Protein AF-A0A7W0U7G3-F1 (afdb_monomer_lite)

Sequence (118 aa):
MIVWDLVLGTATLLAPAKTLRVLGHGPTSPEAEALFQRCAPIWLTFSAAHAVAARRGAPRDWWALAWLRGTELVTDVLWSRSEGWSRPGARQMLWLAGAVNLALAACFGRLAIRSGAR

Radius of gyration: 15.49 Å; chains: 1; bounding box: 38×20×44 Å

Foldseek 3Di:
DLVVLLVLLVCLQPPQQVSCVVLAFDHDDPVRSVVSNVCSVLSNVLSVLVVVCVVPLALVSLQVNLVSLVVVLVVLVVVLPDPRGDDPCSSVVSVVSSVVSNVSSVVSNVSSVVRVVD

Structure (mmCIF, N/CA/C/O backbone):
data_AF-A0A7W0U7G3-F1
#
_entry.id   AF-A0A7W0U7G3-F1
#
loop_
_atom_site.group_PDB
_atom_site.id
_atom_site.type_symbol
_atom_site.label_atom_id
_atom_site.label_alt_id
_atom_site.label_comp_id
_atom_site.label_asym_id
_atom_site.label_entity_id
_atom_site.label_seq_id
_atom_site.pdbx_PDB_ins_code
_atom_site.Cartn_x
_atom_site.Cartn_y
_atom_site.Cartn_z
_atom_site.occupancy
_atom_site.B_iso_or_equiv
_atom_site.auth_seq_id
_atom_site.auth_comp_id
_atom_site.auth_asym_id
_atom_site.auth_atom_id
_atom_site.pdbx_PDB_model_num
ATOM 1 N N . MET A 1 1 ? 3.389 -8.040 -3.283 1.00 91.94 1 MET A N 1
ATOM 2 C CA . MET A 1 1 ? 2.655 -6.759 -3.271 1.00 91.94 1 MET A CA 1
ATOM 3 C C . MET A 1 1 ? 1.272 -6.865 -3.890 1.00 91.94 1 MET A C 1
ATOM 5 O O . MET A 1 1 ? 0.344 -6.708 -3.124 1.00 91.94 1 MET A O 1
ATOM 9 N N . ILE A 1 2 ? 1.104 -7.278 -5.160 1.00 96.56 2 ILE A N 1
ATOM 10 C CA . ILE A 1 2 ? -0.228 -7.457 -5.803 1.00 96.56 2 ILE A CA 1
ATOM 11 C C . ILE A 1 2 ? -1.276 -8.084 -4.866 1.00 96.56 2 ILE A C 1
ATOM 13 O O . ILE A 1 2 ? -2.306 -7.472 -4.598 1.00 96.56 2 ILE A O 1
ATOM 17 N N . VAL A 1 3 ? -0.993 -9.289 -4.349 1.00 97.38 3 VAL A N 1
ATOM 18 C CA . VAL A 1 3 ? -1.914 -10.037 -3.472 1.00 97.38 3 VAL A CA 1
ATOM 19 C C . VAL A 1 3 ? -2.161 -9.303 -2.157 1.00 97.38 3 VAL A C 1
ATOM 21 O O . VAL A 1 3 ? -3.295 -9.236 -1.705 1.00 97.38 3 VAL A O 1
ATOM 24 N N . TRP A 1 4 ? -1.116 -8.727 -1.562 1.00 95.12 4 TRP A N 1
ATOM 25 C CA . TRP A 1 4 ? -1.232 -7.988 -0.307 1.00 95.12 4 TRP A CA 1
ATOM 26 C C . TRP A 1 4 ? -2.154 -6.777 -0.453 1.00 95.12 4 TRP A C 1
ATOM 28 O O . TRP A 1 4 ? -3.119 -6.664 0.293 1.00 95.12 4 TRP A O 1
ATOM 38 N N . ASP A 1 5 ? -1.907 -5.916 -1.444 1.00 97.06 5 ASP A N 1
ATOM 39 C CA . ASP A 1 5 ? -2.716 -4.709 -1.635 1.00 97.06 5 ASP A CA 1
ATOM 40 C C . ASP A 1 5 ? -4.149 -5.061 -2.077 1.00 97.06 5 ASP A C 1
ATOM 42 O O . ASP A 1 5 ? -5.099 -4.383 -1.693 1.00 97.06 5 ASP A O 1
ATOM 46 N N . LEU A 1 6 ? -4.329 -6.157 -2.830 1.00 98.38 6 LEU A N 1
ATOM 47 C CA . LEU A 1 6 ? -5.657 -6.659 -3.194 1.00 98.38 6 LEU A CA 1
ATOM 48 C C . LEU A 1 6 ? -6.440 -7.108 -1.959 1.00 98.38 6 LEU A C 1
ATOM 50 O O . LEU A 1 6 ? -7.594 -6.716 -1.785 1.00 98.38 6 LEU A O 1
ATOM 54 N N . VAL A 1 7 ? -5.816 -7.923 -1.105 1.00 98.31 7 VAL A N 1
ATOM 55 C CA . VAL A 1 7 ? -6.433 -8.421 0.129 1.00 98.31 7 VAL A CA 1
ATOM 56 C C . VAL A 1 7 ? -6.734 -7.262 1.069 1.00 98.31 7 VAL A C 1
ATOM 58 O O . VAL A 1 7 ? -7.862 -7.164 1.544 1.00 98.31 7 VAL A O 1
ATOM 61 N N . LEU A 1 8 ? -5.773 -6.362 1.295 1.00 96.69 8 LEU A N 1
ATOM 62 C CA . LEU A 1 8 ? -5.953 -5.206 2.168 1.00 96.69 8 LEU A CA 1
ATOM 63 C C . LEU A 1 8 ? -7.049 -4.276 1.640 1.00 96.69 8 LEU A C 1
ATOM 65 O O . LEU A 1 8 ? -7.981 -3.972 2.373 1.00 96.69 8 LEU A O 1
ATOM 69 N N . GLY A 1 9 ? -7.000 -3.890 0.362 1.00 97.88 9 GLY A N 1
ATOM 70 C CA . GLY A 1 9 ? -8.021 -3.039 -0.252 1.00 97.88 9 GLY A CA 1
ATOM 71 C C . GLY A 1 9 ? -9.419 -3.654 -0.178 1.00 97.88 9 GLY A C 1
ATOM 72 O O . GLY A 1 9 ? -10.373 -2.979 0.201 1.00 97.88 9 GLY A O 1
ATOM 73 N N . THR A 1 10 ? -9.541 -4.954 -0.451 1.00 98.62 10 THR A N 1
ATOM 74 C CA . THR A 1 10 ? -10.823 -5.673 -0.362 1.00 98.62 10 THR A CA 1
ATOM 75 C C . THR A 1 10 ? -11.326 -5.763 1.080 1.00 98.62 10 THR A C 1
ATOM 77 O O . THR A 1 10 ? -12.500 -5.506 1.341 1.00 98.62 10 THR A O 1
ATOM 80 N N . ALA A 1 11 ? -10.452 -6.094 2.032 1.00 98.25 11 ALA A N 1
ATOM 81 C CA . ALA A 1 11 ? -10.807 -6.186 3.446 1.00 98.25 11 ALA A CA 1
ATOM 82 C C . ALA A 1 11 ? -11.231 -4.822 4.008 1.00 98.25 11 ALA A C 1
ATOM 84 O O . ALA A 1 11 ? -12.226 -4.734 4.727 1.00 98.25 11 ALA A O 1
ATOM 85 N N . THR A 1 12 ? -10.534 -3.752 3.625 1.00 98.00 12 THR A N 1
ATOM 86 C CA . THR A 1 12 ? -10.905 -2.381 3.974 1.00 98.00 12 THR A CA 1
ATOM 87 C C . THR A 1 12 ? -12.263 -1.993 3.384 1.00 98.00 12 THR A C 1
ATOM 89 O O . THR A 1 12 ? -13.071 -1.381 4.078 1.00 98.00 12 THR A O 1
ATOM 92 N N . LEU A 1 13 ? -12.560 -2.390 2.140 1.00 98.38 13 LEU A N 1
ATOM 93 C CA . LEU A 1 13 ? -13.835 -2.078 1.487 1.00 98.38 13 LEU A CA 1
ATOM 94 C C . LEU A 1 13 ? -15.026 -2.808 2.119 1.00 98.38 13 LEU A C 1
ATOM 96 O O . LEU A 1 13 ? -16.097 -2.223 2.273 1.00 98.38 13 LEU A O 1
ATOM 100 N N . LEU A 1 14 ? -14.858 -4.095 2.430 1.00 98.38 14 LEU A N 1
ATOM 101 C CA . LEU A 1 14 ? -15.964 -4.979 2.813 1.00 98.38 14 LEU A CA 1
ATOM 102 C C . LEU A 1 14 ? -16.106 -5.154 4.328 1.00 98.38 14 LEU A C 1
ATOM 104 O O . LEU A 1 14 ? -17.179 -5.511 4.807 1.00 98.38 14 LEU A O 1
ATOM 108 N N . ALA A 1 15 ? -15.032 -4.941 5.087 1.00 97.81 15 ALA A N 1
ATOM 109 C CA . ALA A 1 15 ? -14.999 -5.163 6.528 1.00 97.81 15 ALA A CA 1
ATOM 110 C C . ALA A 1 15 ? -14.073 -4.154 7.248 1.00 97.81 15 ALA A C 1
ATOM 112 O O . ALA A 1 15 ? -13.130 -4.575 7.931 1.00 97.81 15 ALA A O 1
ATOM 113 N N . PRO A 1 16 ? -14.319 -2.831 7.138 1.00 97.19 16 PRO A N 1
ATOM 114 C CA . PRO A 1 16 ? -13.425 -1.796 7.668 1.00 97.19 16 PRO A CA 1
ATOM 115 C C . PRO A 1 16 ? -13.184 -1.932 9.179 1.00 97.19 16 PRO A C 1
ATOM 117 O O . PRO A 1 16 ? -12.032 -1.961 9.607 1.00 97.19 16 PRO A O 1
ATOM 120 N N . ALA A 1 17 ? -14.237 -2.136 9.979 1.00 95.94 17 ALA A N 1
ATOM 121 C CA . ALA A 1 17 ? -14.134 -2.309 11.433 1.00 95.94 17 ALA A CA 1
ATOM 122 C C . ALA A 1 17 ? -13.237 -3.494 11.832 1.00 95.94 17 ALA 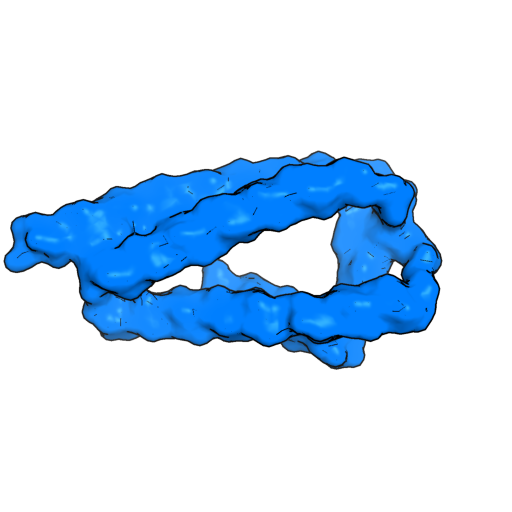A C 1
ATOM 124 O O . ALA A 1 17 ? -12.359 -3.392 12.693 1.00 95.94 17 ALA A O 1
ATOM 125 N N . LYS A 1 18 ? -13.445 -4.649 11.182 1.00 96.75 18 LYS A N 1
ATOM 126 C CA . LYS A 1 18 ? -12.667 -5.867 11.448 1.00 96.75 18 LYS A CA 1
ATOM 127 C C . LYS A 1 18 ? -11.214 -5.675 11.029 1.00 96.75 18 LYS A C 1
ATOM 129 O O . LYS A 1 18 ? -10.318 -6.080 11.765 1.00 96.75 18 LYS A O 1
ATOM 134 N N . THR A 1 19 ? -10.988 -5.040 9.884 1.00 96.25 19 THR A N 1
ATOM 135 C CA . THR A 1 19 ? -9.648 -4.750 9.370 1.00 96.25 19 THR A CA 1
ATOM 136 C C . THR A 1 19 ? -8.893 -3.812 10.312 1.00 96.25 19 THR A C 1
ATOM 138 O O . THR A 1 19 ? -7.797 -4.160 10.742 1.00 96.25 19 THR A O 1
ATOM 141 N N . LEU A 1 20 ? -9.495 -2.697 10.743 1.00 93.31 20 LEU A N 1
ATOM 142 C CA . LEU A 1 20 ? -8.892 -1.767 11.709 1.00 93.3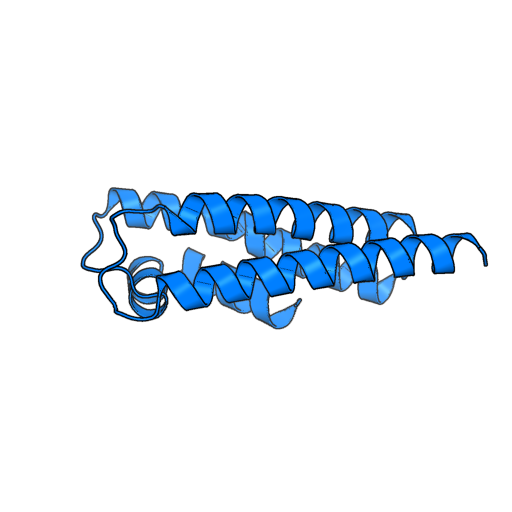1 20 LEU A CA 1
ATOM 143 C C . LEU A 1 20 ? -8.526 -2.456 13.029 1.00 93.31 20 LEU A C 1
ATOM 145 O O . LEU A 1 20 ? -7.421 -2.262 13.541 1.00 93.31 20 LEU A O 1
ATOM 149 N N . ARG A 1 21 ? -9.407 -3.324 13.541 1.00 92.44 21 ARG A N 1
ATOM 150 C CA . ARG A 1 21 ? -9.143 -4.117 14.750 1.00 92.44 21 ARG A CA 1
ATOM 151 C C . ARG A 1 21 ? -7.972 -5.082 14.577 1.00 92.44 21 ARG A C 1
ATOM 153 O O . ARG A 1 21 ? -7.140 -5.196 15.473 1.00 92.44 21 ARG A O 1
ATOM 160 N N . VAL A 1 22 ? -7.891 -5.771 13.435 1.00 92.69 22 VAL A N 1
ATOM 161 C CA . VAL A 1 22 ? -6.760 -6.661 13.111 1.00 92.69 22 VAL A CA 1
ATOM 162 C C . VAL A 1 22 ? -5.455 -5.872 13.026 1.00 92.69 22 VAL A C 1
ATOM 164 O O . VAL A 1 22 ? -4.439 -6.331 13.542 1.00 92.69 22 VAL A O 1
ATOM 167 N N . LEU A 1 23 ? -5.496 -4.669 12.448 1.00 90.19 23 LEU A N 1
ATOM 168 C CA . LEU A 1 23 ? -4.348 -3.764 12.388 1.00 90.19 23 LEU A CA 1
ATOM 169 C C . LEU A 1 23 ? -3.936 -3.234 13.772 1.00 90.19 23 LEU A C 1
ATOM 171 O O . LEU A 1 23 ? -2.800 -2.802 13.937 1.00 90.19 23 LEU A O 1
ATOM 175 N N . GLY A 1 24 ? -4.809 -3.322 14.781 1.00 90.31 24 GLY A N 1
ATOM 176 C CA . GLY A 1 24 ? -4.498 -2.992 16.175 1.00 90.31 24 GLY A CA 1
ATOM 177 C C . GLY A 1 24 ? -5.160 -1.720 16.703 1.00 90.31 24 GLY A C 1
ATOM 178 O O . GLY A 1 24 ? -4.749 -1.223 17.756 1.00 90.31 24 GLY A O 1
ATOM 179 N N . HIS A 1 25 ? -6.167 -1.200 15.997 1.00 89.19 25 HIS A N 1
ATOM 180 C CA . HIS A 1 25 ? -7.034 -0.146 16.517 1.00 89.19 25 HIS A CA 1
ATOM 181 C C . HIS A 1 25 ? -8.022 -0.701 17.548 1.00 89.19 25 HIS A C 1
ATOM 183 O O . HIS A 1 25 ? -8.419 -1.871 17.500 1.00 89.19 25 HIS A O 1
ATOM 189 N N . GLY A 1 26 ? -8.425 0.170 18.473 1.00 87.81 26 GLY A N 1
ATOM 190 C CA . GLY A 1 26 ? -9.484 -0.109 19.440 1.00 87.81 26 GLY A CA 1
ATOM 191 C C . GLY A 1 26 ? -10.884 -0.078 18.812 1.00 87.81 26 GLY A C 1
ATOM 192 O O . GLY A 1 26 ? -11.033 -0.231 17.598 1.00 87.81 26 GLY A O 1
ATOM 193 N N . PRO A 1 27 ? -11.934 0.111 19.628 1.00 88.81 27 PRO A N 1
ATOM 194 C CA . PRO A 1 27 ? -13.267 0.425 19.124 1.00 88.81 27 PRO A CA 1
ATOM 195 C C . PRO A 1 27 ? -13.226 1.662 18.215 1.00 88.81 27 PRO A C 1
ATOM 197 O O . PRO A 1 27 ? -12.676 2.695 18.593 1.00 88.81 27 PRO A O 1
ATOM 200 N N . THR A 1 28 ? -13.796 1.546 17.018 1.00 88.50 28 THR A N 1
ATOM 201 C CA . THR A 1 28 ? -13.829 2.601 15.998 1.00 88.50 28 THR A CA 1
ATOM 202 C C . THR A 1 28 ? -15.223 3.203 15.894 1.00 88.50 28 THR A C 1
ATOM 204 O O . THR A 1 28 ? -16.220 2.514 16.099 1.00 88.50 28 THR A O 1
ATOM 207 N N . SER A 1 29 ? -15.309 4.503 15.603 1.00 93.12 29 SER A N 1
ATOM 208 C CA . SER A 1 29 ? -16.593 5.147 15.316 1.00 93.12 29 SER A CA 1
ATOM 209 C C . SER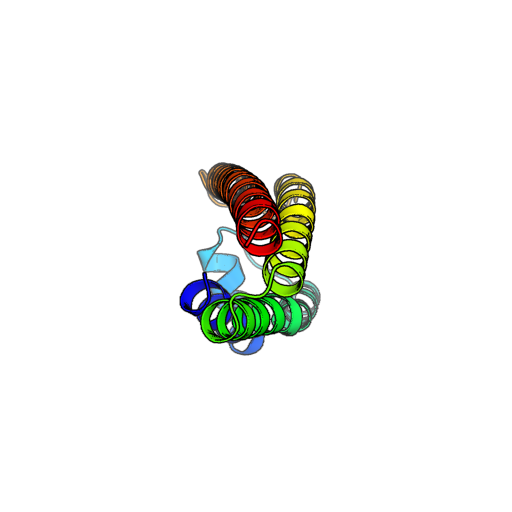 A 1 29 ? -17.072 4.793 13.898 1.00 93.12 29 SER A C 1
ATOM 211 O O . SER A 1 29 ? -16.237 4.526 13.026 1.00 93.12 29 SER A O 1
ATOM 213 N N . PRO A 1 30 ? -18.388 4.863 13.613 1.00 96.00 30 PRO A N 1
ATOM 214 C CA . PRO A 1 30 ? -18.911 4.643 12.261 1.00 96.00 30 PRO A CA 1
ATOM 215 C C . PRO A 1 30 ? -18.284 5.567 11.206 1.00 96.00 30 PRO A C 1
ATOM 217 O O . PRO A 1 30 ? -18.071 5.168 10.063 1.00 96.00 30 PRO A O 1
ATOM 220 N N . GLU A 1 31 ? -17.947 6.800 11.587 1.00 96.25 31 GLU A N 1
ATOM 221 C CA . GLU A 1 31 ? -17.294 7.761 10.698 1.00 96.25 31 GLU A CA 1
ATOM 222 C C . GLU A 1 31 ? -15.851 7.357 10.366 1.00 96.25 31 GLU A C 1
ATOM 224 O O . GLU A 1 31 ? -15.457 7.390 9.200 1.00 96.25 31 GLU A O 1
ATOM 229 N N . ALA A 1 32 ? -15.077 6.903 11.359 1.00 92.50 32 ALA A N 1
ATOM 230 C CA . ALA A 1 32 ? -13.721 6.403 11.136 1.00 92.50 32 ALA A CA 1
ATOM 231 C C . ALA A 1 32 ? -13.719 5.162 10.228 1.00 92.50 32 ALA A C 1
ATOM 233 O O . ALA A 1 32 ? -12.868 5.033 9.348 1.00 92.50 32 ALA A O 1
ATOM 234 N N . GLU A 1 33 ? -14.700 4.273 10.398 1.00 96.25 33 GLU A N 1
ATOM 235 C CA . GLU A 1 33 ? -14.877 3.099 9.542 1.00 96.25 33 GLU A CA 1
ATOM 236 C C . GLU A 1 33 ? -15.220 3.486 8.102 1.00 96.25 33 GLU A C 1
ATOM 238 O O . GLU A 1 33 ? -14.610 2.958 7.173 1.00 96.25 33 GLU A O 1
ATOM 243 N N . ALA A 1 34 ? -16.131 4.443 7.905 1.00 97.69 34 ALA A N 1
ATOM 244 C CA . ALA A 1 34 ? -16.487 4.943 6.579 1.00 97.69 34 ALA A CA 1
ATOM 245 C C . ALA A 1 34 ? -15.307 5.650 5.890 1.00 97.69 34 ALA A C 1
ATOM 247 O O . ALA A 1 34 ? -15.093 5.476 4.688 1.00 97.69 34 ALA A O 1
ATOM 248 N N . LEU A 1 35 ? -14.513 6.427 6.634 1.00 95.44 35 LEU A N 1
ATOM 249 C CA . LEU A 1 35 ? -13.290 7.044 6.117 1.00 95.44 35 LEU A CA 1
ATOM 250 C C . LEU A 1 35 ? -12.264 5.987 5.712 1.00 95.44 35 LEU A C 1
ATOM 252 O O . LEU A 1 35 ? -11.730 6.051 4.607 1.00 95.44 35 LEU A O 1
ATOM 256 N N . PHE A 1 36 ? -12.036 4.982 6.558 1.00 95.75 36 PHE A N 1
ATOM 257 C CA . PHE A 1 36 ? -11.117 3.897 6.237 1.00 95.75 36 PHE A CA 1
ATOM 258 C C . PHE A 1 36 ? -11.585 3.107 5.012 1.00 95.75 36 PHE A C 1
ATOM 260 O O . PHE A 1 36 ? -10.794 2.865 4.106 1.00 95.75 36 PHE A O 1
ATOM 267 N N . GLN A 1 37 ? -12.880 2.797 4.913 1.00 97.88 37 GLN A N 1
ATOM 268 C CA . GLN A 1 37 ? -13.475 2.138 3.749 1.00 97.88 37 GLN A CA 1
ATOM 269 C C . GLN A 1 37 ? -13.193 2.899 2.444 1.00 97.88 37 GLN A C 1
ATOM 271 O O . GLN A 1 37 ? -12.881 2.289 1.421 1.00 97.88 37 GLN A O 1
ATOM 276 N N . ARG A 1 38 ? -13.234 4.238 2.476 1.00 97.81 38 ARG A N 1
ATOM 277 C CA . ARG A 1 38 ? -12.925 5.102 1.323 1.00 97.81 38 ARG A CA 1
ATOM 278 C C . ARG A 1 38 ? -11.449 5.092 0.924 1.00 97.81 38 ARG A C 1
ATOM 280 O O . ARG A 1 38 ? -11.142 5.505 -0.190 1.00 97.81 38 ARG A O 1
ATOM 287 N N . CYS A 1 39 ? -10.552 4.580 1.766 1.00 96.06 39 CYS A N 1
ATOM 288 C CA . CYS A 1 39 ? -9.156 4.341 1.399 1.00 96.06 39 CYS A CA 1
ATOM 289 C C . CYS A 1 39 ? -8.977 3.069 0.554 1.00 96.06 39 CYS A C 1
ATOM 291 O O . CYS A 1 39 ? -7.948 2.924 -0.102 1.00 96.06 39 CYS A O 1
ATOM 293 N N . ALA A 1 40 ? -9.962 2.161 0.505 1.00 97.88 40 ALA A N 1
ATOM 294 C CA . ALA A 1 40 ? -9.861 0.907 -0.249 1.00 97.88 40 ALA A CA 1
ATOM 295 C C . ALA A 1 40 ? -9.384 1.061 -1.710 1.00 97.88 40 ALA A C 1
ATOM 297 O O . ALA A 1 40 ? -8.504 0.295 -2.121 1.00 97.88 40 ALA A O 1
ATOM 298 N N . PRO A 1 41 ? -9.874 2.042 -2.501 1.00 97.88 41 PRO A N 1
ATOM 299 C CA . PRO A 1 41 ? -9.424 2.235 -3.877 1.00 97.88 41 PRO A CA 1
ATOM 300 C C . PRO A 1 41 ? -7.920 2.502 -4.014 1.00 97.88 41 PRO A C 1
ATOM 302 O O . PRO A 1 41 ? -7.356 2.187 -5.061 1.00 97.88 41 PRO A O 1
ATOM 305 N N . ILE A 1 42 ? -7.256 3.032 -2.981 1.00 96.06 42 ILE A N 1
ATOM 306 C CA . ILE A 1 42 ? -5.809 3.295 -2.991 1.00 96.06 42 ILE A CA 1
ATOM 307 C C . ILE A 1 42 ? -5.050 1.971 -3.129 1.00 96.06 42 ILE A C 1
ATOM 309 O O . ILE A 1 42 ? -4.323 1.772 -4.104 1.00 96.06 42 ILE A O 1
ATOM 313 N N . TRP A 1 43 ? -5.285 1.016 -2.224 1.00 97.56 43 TRP A N 1
ATOM 314 C CA . TRP A 1 43 ? -4.611 -0.286 -2.274 1.00 97.56 43 TRP A CA 1
ATOM 315 C C . TRP A 1 43 ? -5.037 -1.124 -3.487 1.00 97.56 43 TRP A C 1
ATOM 317 O O . TRP A 1 43 ? -4.204 -1.792 -4.101 1.00 97.56 43 TRP A O 1
ATOM 327 N N . LEU A 1 44 ? -6.298 -1.038 -3.922 1.00 98.19 44 LEU A N 1
ATOM 328 C CA . LEU A 1 44 ? -6.732 -1.704 -5.159 1.00 98.19 44 LEU A CA 1
ATOM 329 C C . LEU A 1 44 ? -5.999 -1.147 -6.393 1.00 98.19 44 LEU A C 1
ATOM 331 O O . LEU A 1 44 ? -5.553 -1.916 -7.248 1.00 98.19 44 LEU A O 1
ATOM 335 N N . THR A 1 45 ? -5.788 0.171 -6.451 1.00 97.81 45 THR A N 1
ATOM 336 C CA . THR A 1 45 ? -4.991 0.818 -7.506 1.00 97.81 45 THR A CA 1
ATOM 337 C C . THR A 1 45 ? -3.535 0.372 -7.448 1.00 97.81 45 THR A C 1
ATOM 339 O O . THR A 1 45 ? -2.936 0.084 -8.484 1.00 97.81 45 THR A O 1
ATOM 342 N N . PHE A 1 46 ? -2.962 0.242 -6.249 1.00 97.44 46 PHE A N 1
ATOM 343 C CA . PHE A 1 46 ? -1.603 -0.271 -6.085 1.00 97.44 46 PHE A CA 1
ATOM 344 C C . PHE A 1 46 ? -1.493 -1.701 -6.608 1.00 97.44 46 PHE A C 1
ATOM 346 O O . PHE A 1 46 ? -0.562 -1.998 -7.357 1.00 97.44 46 PHE A O 1
ATOM 353 N N . SER A 1 47 ? -2.446 -2.572 -6.273 1.00 98.31 47 SER A N 1
ATOM 354 C CA . SER A 1 47 ? -2.480 -3.948 -6.772 1.00 98.31 47 SER A CA 1
ATOM 355 C C . SER A 1 47 ? -2.488 -3.993 -8.304 1.00 98.31 47 SER A C 1
ATOM 357 O O . SER A 1 47 ? -1.641 -4.657 -8.913 1.00 98.31 47 SER A O 1
ATOM 359 N N . ALA A 1 48 ? -3.370 -3.207 -8.932 1.00 98.38 48 ALA A N 1
ATOM 360 C CA . ALA A 1 48 ? -3.455 -3.092 -10.385 1.00 98.38 48 ALA A CA 1
ATOM 361 C C . ALA A 1 48 ? -2.150 -2.566 -11.002 1.00 98.38 48 ALA A C 1
ATOM 363 O O . ALA A 1 48 ? -1.641 -3.152 -11.958 1.00 98.38 48 ALA A O 1
ATOM 364 N N . ALA A 1 49 ? -1.558 -1.515 -10.428 1.00 97.94 49 ALA A N 1
ATOM 365 C CA . ALA A 1 49 ? -0.289 -0.966 -10.892 1.00 97.94 49 ALA A CA 1
ATOM 366 C C . ALA A 1 49 ? 0.836 -2.013 -10.837 1.00 97.94 49 ALA A C 1
ATOM 368 O O . ALA A 1 49 ? 1.614 -2.132 -11.784 1.00 97.94 49 ALA A O 1
ATOM 369 N N . HIS A 1 50 ? 0.896 -2.826 -9.774 1.00 97.88 50 HIS A N 1
ATOM 370 C CA . HIS A 1 50 ? 1.892 -3.895 -9.670 1.00 97.88 50 HIS A CA 1
ATOM 371 C C . HIS A 1 50 ? 1.676 -4.978 -10.727 1.00 97.88 50 HIS A C 1
ATOM 373 O O . HIS A 1 50 ? 2.648 -5.444 -11.317 1.00 97.88 50 HIS A O 1
ATOM 379 N N . ALA A 1 51 ? 0.426 -5.363 -10.995 1.00 98.19 51 ALA A N 1
ATOM 380 C CA . ALA A 1 51 ? 0.112 -6.337 -12.037 1.00 98.19 51 ALA A CA 1
ATOM 381 C C . ALA A 1 51 ? 0.488 -5.817 -13.435 1.00 98.19 51 ALA A C 1
ATOM 383 O O . ALA A 1 51 ? 1.096 -6.539 -14.227 1.00 98.19 51 ALA A O 1
ATOM 384 N N . VAL A 1 52 ? 0.194 -4.545 -13.725 1.00 98.06 52 VAL A N 1
ATOM 385 C CA . VAL A 1 52 ? 0.554 -3.895 -14.993 1.00 98.06 52 VAL A CA 1
ATOM 386 C C . VAL A 1 52 ? 2.071 -3.816 -15.161 1.00 98.06 52 VAL A C 1
ATOM 388 O O . VAL A 1 52 ? 2.579 -4.212 -16.210 1.00 98.06 52 VAL A O 1
ATOM 391 N N . ALA A 1 53 ? 2.799 -3.366 -14.136 1.00 97.25 53 ALA A N 1
ATOM 392 C CA . ALA A 1 53 ? 4.256 -3.283 -14.172 1.00 97.25 53 ALA A CA 1
ATOM 393 C C . ALA A 1 53 ? 4.904 -4.664 -14.336 1.00 97.25 53 ALA A C 1
ATOM 395 O O . ALA A 1 53 ? 5.792 -4.823 -15.168 1.00 97.25 53 ALA A O 1
ATOM 396 N N . ALA A 1 54 ? 4.413 -5.682 -13.620 1.00 95.62 54 ALA A N 1
ATOM 397 C CA . ALA A 1 54 ? 4.892 -7.057 -13.757 1.00 95.62 54 ALA A CA 1
ATOM 398 C C . ALA A 1 54 ? 4.671 -7.615 -15.171 1.00 95.62 54 ALA A C 1
ATOM 400 O O . ALA A 1 54 ? 5.514 -8.349 -15.678 1.00 95.62 54 ALA A O 1
ATOM 401 N N . ARG A 1 55 ? 3.559 -7.251 -15.823 1.00 97.12 55 ARG A N 1
ATOM 402 C CA . ARG A 1 55 ? 3.244 -7.707 -17.183 1.00 97.12 55 ARG A CA 1
ATOM 403 C C . ARG A 1 55 ? 4.035 -6.973 -18.266 1.00 97.12 55 ARG A C 1
ATOM 405 O O . ARG A 1 55 ? 4.407 -7.586 -19.259 1.00 97.12 55 ARG A O 1
ATOM 412 N N . ARG A 1 56 ? 4.221 -5.657 -18.128 1.00 96.12 56 ARG A N 1
ATOM 413 C CA . ARG A 1 56 ? 4.821 -4.800 -19.170 1.00 96.12 56 ARG A CA 1
ATOM 414 C C . ARG A 1 56 ? 6.324 -4.622 -19.012 1.00 96.12 56 ARG A C 1
ATOM 416 O O . ARG A 1 56 ? 7.016 -4.465 -20.010 1.00 96.12 56 ARG A O 1
ATOM 423 N N . GLY A 1 57 ? 6.808 -4.580 -17.775 1.00 95.00 57 GLY A N 1
ATOM 424 C CA . GLY A 1 57 ? 8.216 -4.393 -17.444 1.00 95.00 57 GLY A CA 1
ATOM 425 C C . GLY A 1 57 ? 8.829 -3.065 -17.896 1.00 95.00 57 GLY A C 1
ATOM 426 O O . GLY A 1 57 ? 10.054 -2.957 -17.901 1.00 95.00 57 GLY A O 1
ATOM 427 N N . ALA A 1 58 ? 8.035 -2.059 -18.282 1.00 96.38 58 ALA A N 1
ATOM 428 C CA . ALA A 1 58 ? 8.578 -0.824 -18.838 1.00 96.38 58 ALA A CA 1
ATOM 429 C C . ALA A 1 58 ? 9.140 0.102 -17.738 1.00 96.38 58 ALA A C 1
ATOM 431 O O . ALA A 1 58 ? 8.561 0.181 -16.651 1.00 96.38 58 ALA A O 1
ATOM 432 N N . PRO A 1 59 ? 10.195 0.895 -18.021 1.00 97.06 59 PRO A N 1
ATOM 433 C CA . PRO A 1 59 ? 10.799 1.818 -17.051 1.00 97.06 59 PRO A CA 1
ATOM 434 C C . PRO A 1 59 ? 9.798 2.740 -16.347 1.00 97.06 59 PRO A C 1
ATOM 436 O O . PRO A 1 59 ? 9.869 2.933 -15.137 1.00 97.06 59 PRO A O 1
ATOM 439 N N . ARG A 1 60 ? 8.825 3.274 -17.096 1.00 97.06 60 ARG A N 1
ATOM 440 C CA . ARG A 1 60 ? 7.768 4.144 -16.559 1.00 97.06 60 ARG A CA 1
ATOM 441 C C . ARG A 1 60 ? 6.864 3.451 -15.541 1.00 97.06 60 ARG A C 1
ATOM 443 O O . ARG A 1 60 ? 6.433 4.093 -14.591 1.00 97.06 60 ARG A O 1
ATOM 450 N N . ASP A 1 61 ? 6.590 2.160 -15.727 1.00 97.62 61 ASP A N 1
ATOM 451 C CA . ASP A 1 61 ? 5.724 1.409 -14.820 1.00 97.62 61 ASP A CA 1
ATOM 452 C C . ASP A 1 61 ? 6.463 1.185 -13.488 1.00 97.62 61 ASP A C 1
ATOM 454 O O . ASP A 1 61 ? 5.888 1.352 -12.414 1.00 97.62 61 ASP A O 1
ATOM 458 N N . TRP A 1 62 ? 7.773 0.916 -13.545 1.00 97.81 62 TRP A N 1
ATOM 459 C CA . TRP A 1 62 ? 8.624 0.825 -12.358 1.00 97.81 62 TRP A CA 1
ATOM 460 C C . TRP A 1 62 ? 8.771 2.164 -11.627 1.00 97.81 62 TRP A C 1
ATOM 462 O O . TRP A 1 62 ? 8.672 2.193 -10.403 1.00 97.81 62 TRP A O 1
ATOM 472 N N . TRP A 1 63 ? 8.936 3.279 -12.345 1.00 98.06 63 TRP A N 1
ATOM 473 C CA . TRP A 1 63 ? 8.935 4.607 -11.720 1.00 98.06 63 TRP A CA 1
ATOM 474 C C . TRP A 1 63 ? 7.604 4.931 -11.040 1.00 98.06 63 TRP A C 1
ATOM 476 O O . TRP A 1 63 ? 7.605 5.449 -9.924 1.00 98.06 63 TRP A O 1
ATOM 486 N N . ALA A 1 64 ? 6.478 4.572 -11.662 1.00 97.50 64 ALA A N 1
ATOM 487 C CA . ALA A 1 64 ? 5.168 4.728 -11.043 1.00 97.50 64 ALA A CA 1
ATOM 488 C C . ALA A 1 64 ? 5.069 3.922 -9.738 1.00 97.50 64 ALA A C 1
ATOM 490 O O . ALA A 1 64 ? 4.663 4.468 -8.717 1.00 97.50 64 ALA A O 1
ATOM 491 N N . LEU A 1 65 ? 5.510 2.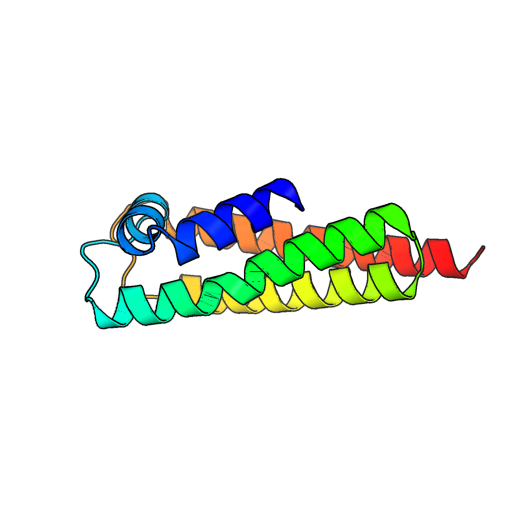657 -9.723 1.00 97.88 65 LEU A N 1
ATOM 492 C CA . LEU A 1 65 ? 5.532 1.863 -8.489 1.00 97.88 65 LEU A CA 1
ATOM 493 C C . LEU A 1 65 ? 6.457 2.439 -7.416 1.00 97.88 65 LEU A C 1
ATOM 495 O O . LEU A 1 65 ? 6.105 2.410 -6.236 1.00 97.88 65 LEU A O 1
ATOM 499 N N . ALA A 1 66 ? 7.619 2.966 -7.809 1.00 97.75 66 ALA A N 1
ATOM 500 C CA . ALA A 1 66 ? 8.536 3.618 -6.883 1.00 97.75 66 ALA A CA 1
ATOM 501 C C . ALA A 1 66 ? 7.863 4.810 -6.191 1.00 97.75 66 ALA A C 1
ATOM 503 O O . ALA A 1 66 ? 7.932 4.935 -4.969 1.00 97.75 66 ALA A O 1
ATOM 504 N N . TRP A 1 67 ? 7.150 5.631 -6.966 1.00 97.44 67 TRP A N 1
ATOM 505 C CA . TRP A 1 67 ? 6.394 6.764 -6.446 1.00 97.44 67 TRP A CA 1
ATOM 506 C C . TRP A 1 67 ? 5.265 6.332 -5.506 1.00 97.44 67 TRP A C 1
ATOM 508 O O . TRP A 1 67 ? 5.203 6.819 -4.382 1.00 97.44 67 TRP A O 1
ATOM 518 N N . LEU A 1 68 ? 4.429 5.369 -5.914 1.00 96.81 68 LEU A N 1
ATOM 519 C CA . LEU A 1 68 ? 3.315 4.876 -5.090 1.00 96.81 68 LEU A CA 1
ATOM 520 C C . LEU A 1 68 ? 3.798 4.339 -3.731 1.00 96.81 68 LEU A 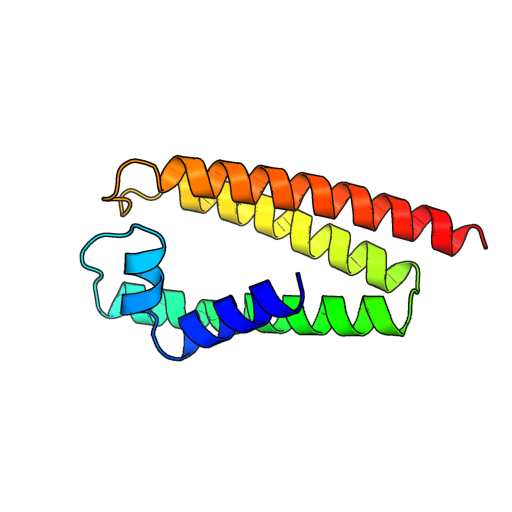C 1
ATOM 522 O O . LEU A 1 68 ? 3.203 4.624 -2.693 1.00 96.81 68 LEU A O 1
ATOM 526 N N . ARG A 1 69 ? 4.918 3.605 -3.710 1.00 96.88 69 ARG A N 1
ATOM 527 C CA . ARG A 1 69 ? 5.516 3.114 -2.457 1.00 96.88 69 ARG A CA 1
ATOM 528 C C . ARG A 1 69 ? 6.151 4.226 -1.633 1.00 96.88 69 ARG A C 1
ATOM 530 O O . ARG A 1 69 ? 6.021 4.217 -0.414 1.00 96.88 69 ARG A O 1
ATOM 537 N N . GLY A 1 70 ? 6.769 5.209 -2.284 1.00 95.81 70 GLY A N 1
ATOM 538 C CA . GLY A 1 70 ? 7.266 6.411 -1.618 1.00 95.81 70 GLY A CA 1
ATOM 539 C C . GLY A 1 70 ? 6.154 7.198 -0.921 1.00 95.81 70 GLY A C 1
ATOM 540 O O . GLY A 1 70 ? 6.327 7.616 0.220 1.00 95.81 70 GLY A O 1
ATOM 541 N N . THR A 1 71 ? 4.988 7.346 -1.555 1.00 95.19 71 THR A N 1
ATOM 542 C CA . THR A 1 71 ? 3.836 8.004 -0.920 1.00 95.19 71 THR A CA 1
ATOM 543 C C . THR A 1 71 ? 3.261 7.185 0.234 1.00 95.19 71 THR A C 1
ATOM 545 O O . THR A 1 71 ? 2.889 7.764 1.248 1.00 95.19 71 THR A O 1
ATOM 548 N N . GLU A 1 72 ? 3.256 5.853 0.138 1.00 94.50 72 GLU A N 1
ATOM 549 C CA . GLU A 1 72 ? 2.762 4.991 1.223 1.00 94.50 72 GLU A CA 1
ATOM 550 C C . GLU A 1 72 ? 3.672 5.020 2.451 1.00 94.50 72 GLU A C 1
ATOM 552 O O . GLU A 1 72 ? 3.174 5.030 3.567 1.00 94.50 72 GLU A O 1
ATOM 557 N N . LEU A 1 73 ? 4.991 5.154 2.273 1.00 93.44 73 LEU A N 1
ATOM 558 C CA . LEU A 1 73 ? 5.898 5.438 3.390 1.00 93.44 73 LEU A CA 1
ATOM 559 C C . LEU A 1 73 ? 5.472 6.709 4.146 1.00 93.44 73 LEU A C 1
ATOM 561 O O . LEU A 1 73 ? 5.474 6.729 5.376 1.00 93.44 73 LEU A O 1
ATOM 565 N N . VAL A 1 74 ? 5.115 7.779 3.428 1.00 90.31 74 VAL A N 1
ATOM 566 C CA . VAL A 1 74 ? 4.644 9.021 4.061 1.00 90.31 74 VAL A CA 1
ATOM 567 C C . VAL A 1 74 ? 3.327 8.772 4.797 1.00 90.31 74 VAL A C 1
ATOM 569 O O . VAL A 1 74 ? 3.179 9.208 5.940 1.00 90.31 74 VAL A O 1
ATOM 572 N N . THR A 1 75 ? 2.404 8.023 4.189 1.00 91.19 75 THR A N 1
ATOM 573 C CA . THR A 1 75 ? 1.155 7.590 4.830 1.00 91.19 75 THR A CA 1
ATOM 574 C C . THR A 1 75 ? 1.426 6.800 6.113 1.00 91.19 75 THR A C 1
ATOM 576 O O . THR A 1 75 ? 0.864 7.140 7.152 1.00 91.19 75 THR A O 1
ATOM 579 N N . ASP A 1 76 ? 2.330 5.820 6.094 1.00 90.88 76 ASP A N 1
ATOM 580 C CA . ASP A 1 76 ? 2.705 5.014 7.262 1.00 90.88 76 ASP A CA 1
ATOM 581 C C . ASP A 1 76 ? 3.248 5.894 8.397 1.00 90.88 76 ASP A C 1
ATOM 583 O O . ASP A 1 76 ? 2.872 5.733 9.560 1.00 90.88 76 ASP A O 1
ATOM 587 N N . VAL A 1 77 ? 4.082 6.890 8.077 1.00 89.06 77 VAL A N 1
ATOM 588 C CA . VAL A 1 77 ? 4.580 7.856 9.068 1.00 89.06 77 VAL A CA 1
ATOM 589 C C . VAL A 1 77 ? 3.433 8.665 9.673 1.00 89.06 77 VAL A C 1
ATOM 591 O O . VAL A 1 77 ? 3.384 8.819 10.896 1.00 89.06 77 VAL A O 1
ATOM 594 N N . LEU A 1 78 ? 2.496 9.156 8.858 1.00 88.88 78 LEU A N 1
ATOM 595 C CA . LEU A 1 78 ? 1.331 9.898 9.349 1.00 88.88 78 LEU A CA 1
ATOM 596 C C . LEU A 1 78 ? 0.451 9.024 10.253 1.00 88.88 78 LEU A C 1
ATOM 598 O O . LEU A 1 78 ? 0.117 9.429 11.365 1.00 88.88 78 LEU A O 1
ATOM 602 N N . TRP A 1 79 ? 0.148 7.798 9.831 1.00 87.31 79 TRP A N 1
ATOM 603 C CA . TRP A 1 79 ? -0.666 6.856 10.599 1.00 87.31 79 TRP A CA 1
ATOM 604 C C . TRP A 1 79 ? 0.023 6.380 11.883 1.00 87.31 79 TRP A C 1
ATOM 606 O O . TRP A 1 79 ? -0.649 6.120 12.883 1.00 87.31 79 TRP A O 1
ATOM 616 N N . SER A 1 80 ? 1.359 6.326 11.923 1.00 86.31 80 SER A N 1
ATOM 617 C CA . SER A 1 80 ? 2.103 5.926 13.130 1.00 86.31 80 SER A CA 1
ATOM 618 C C . SER A 1 80 ? 1.869 6.874 14.307 1.00 86.31 80 SER A C 1
ATOM 620 O O . SER A 1 80 ? 1.964 6.460 15.466 1.00 86.31 80 SER A O 1
ATOM 622 N N . ARG A 1 81 ? 1.490 8.121 14.007 1.00 85.38 81 ARG A N 1
ATOM 623 C CA . ARG A 1 81 ? 1.169 9.172 14.976 1.00 85.38 81 ARG A CA 1
ATOM 624 C C . ARG A 1 81 ? -0.291 9.165 15.428 1.00 85.38 81 ARG A C 1
ATOM 626 O O . ARG A 1 81 ? -0.634 9.960 16.293 1.00 85.38 81 ARG A O 1
ATOM 633 N N . SER A 1 82 ? -1.131 8.280 14.887 1.00 80.94 82 SER A N 1
ATOM 634 C CA . SER A 1 82 ? -2.520 8.144 15.329 1.00 80.94 82 SER A CA 1
ATOM 635 C C . SER A 1 82 ? -2.596 7.817 16.825 1.00 80.94 82 SER A C 1
ATOM 637 O O . SER A 1 82 ? -1.835 6.992 17.348 1.00 80.94 82 SER A O 1
ATOM 639 N N . GLU A 1 83 ? -3.534 8.457 17.517 1.00 81.31 83 GLU A N 1
ATOM 640 C CA . GLU A 1 83 ? -3.869 8.165 18.915 1.00 81.31 83 GLU A CA 1
ATOM 641 C C . GLU A 1 83 ? -4.775 6.928 19.039 1.00 81.31 83 GLU A C 1
ATOM 643 O O . GLU A 1 83 ? -4.906 6.360 20.118 1.00 81.31 83 GLU A O 1
ATOM 648 N N . GLY A 1 84 ? -5.353 6.455 17.927 1.00 77.31 84 GLY A N 1
ATOM 649 C CA . GLY A 1 84 ? -6.293 5.329 17.899 1.00 77.31 84 GLY A CA 1
ATOM 650 C C . GLY A 1 84 ? -5.666 3.938 18.076 1.00 77.31 84 GLY A C 1
ATOM 651 O O . GLY A 1 84 ? -6.391 2.938 18.083 1.00 77.31 84 GLY A O 1
ATOM 652 N N . TRP A 1 85 ? -4.339 3.843 18.203 1.00 82.31 85 TRP A N 1
ATOM 653 C CA . TRP A 1 85 ? -3.641 2.579 18.443 1.00 82.31 85 TRP A CA 1
ATOM 654 C C . TRP A 1 85 ? -3.852 2.110 19.882 1.00 82.31 85 TRP A C 1
ATOM 656 O O . TRP A 1 85 ? -3.355 2.731 20.817 1.00 82.31 85 TRP A O 1
ATOM 666 N N . SER A 1 86 ? -4.530 0.977 20.064 1.00 82.81 86 SER A N 1
ATOM 667 C CA . SER A 1 86 ? -4.770 0.402 21.394 1.00 82.81 86 SER A CA 1
ATOM 668 C C . SER A 1 86 ? -3.910 -0.829 21.681 1.00 82.81 86 SER A C 1
ATOM 670 O O . SER A 1 86 ? -3.660 -1.155 22.841 1.00 82.81 86 SER A O 1
ATOM 672 N N . ARG A 1 87 ? -3.456 -1.543 20.641 1.00 84.06 87 ARG A N 1
ATOM 673 C CA . ARG A 1 87 ? -2.691 -2.785 20.797 1.00 84.06 87 ARG A CA 1
ATOM 674 C C . ARG A 1 87 ? -1.179 -2.513 20.905 1.00 84.06 87 ARG A C 1
ATOM 676 O O . ARG A 1 87 ? -0.610 -1.919 19.983 1.00 84.06 87 ARG A O 1
ATOM 683 N N . PRO A 1 88 ? -0.488 -3.023 21.945 1.00 82.44 88 PRO A N 1
ATOM 684 C CA . PRO A 1 88 ? 0.974 -3.002 22.000 1.00 82.44 88 PRO A CA 1
ATOM 685 C C . PRO A 1 88 ? 1.563 -3.701 20.768 1.00 82.44 88 PRO A C 1
ATOM 687 O O . PRO A 1 88 ? 1.106 -4.783 20.399 1.00 82.44 88 PRO A O 1
ATOM 690 N N . GLY A 1 89 ? 2.552 -3.100 20.107 1.00 82.50 89 GLY A N 1
ATOM 691 C CA . GLY A 1 89 ? 3.143 -3.669 18.888 1.00 82.50 89 GLY A CA 1
ATOM 692 C C . GLY A 1 89 ? 2.589 -3.106 17.574 1.00 82.50 89 GLY A C 1
ATOM 693 O O . GLY A 1 89 ? 3.291 -3.127 16.565 1.00 82.50 89 GLY A O 1
ATOM 694 N N . ALA A 1 90 ? 1.355 -2.583 17.555 1.00 85.94 90 ALA A N 1
ATOM 695 C CA . ALA A 1 90 ? 0.702 -2.150 16.312 1.00 85.94 90 ALA A CA 1
ATOM 696 C C . ALA A 1 90 ? 1.442 -0.983 15.641 1.00 85.94 90 ALA A C 1
ATOM 698 O O . ALA A 1 90 ? 1.688 -0.991 14.435 1.00 85.94 90 ALA A O 1
ATOM 699 N N . ARG A 1 91 ? 1.911 -0.024 16.446 1.00 87.06 91 ARG A N 1
ATOM 700 C CA . ARG A 1 91 ? 2.728 1.088 15.954 1.00 87.06 91 ARG A CA 1
ATOM 701 C C . ARG A 1 91 ? 4.062 0.601 15.378 1.00 87.06 91 ARG A C 1
ATOM 703 O O . ARG A 1 91 ? 4.478 1.100 14.340 1.00 87.06 91 ARG A O 1
ATOM 710 N N . GLN A 1 92 ? 4.725 -0.379 16.006 1.00 88.31 92 GLN A N 1
ATOM 711 C CA . GLN A 1 92 ? 5.969 -0.955 15.472 1.00 88.31 92 GLN A CA 1
ATOM 712 C C . GLN A 1 92 ? 5.746 -1.676 14.135 1.00 88.31 92 GLN A C 1
ATOM 714 O O . GLN A 1 92 ? 6.583 -1.559 13.243 1.00 88.31 92 GLN A O 1
ATOM 719 N N . MET A 1 93 ? 4.612 -2.364 13.964 1.00 86.62 93 MET A N 1
ATOM 720 C CA . MET A 1 93 ? 4.254 -2.975 12.677 1.00 86.62 93 MET A CA 1
ATOM 721 C C . MET A 1 93 ? 4.123 -1.939 11.562 1.00 86.62 93 MET A C 1
ATOM 723 O O . MET A 1 93 ? 4.545 -2.197 10.439 1.00 86.62 93 MET A O 1
ATOM 727 N N . LEU A 1 94 ? 3.603 -0.752 11.870 1.00 88.56 94 LEU A N 1
ATOM 728 C CA . LEU A 1 94 ? 3.503 0.316 10.884 1.00 88.56 94 LEU A CA 1
ATOM 729 C C . LEU A 1 94 ? 4.868 0.929 10.529 1.00 88.56 94 LEU A C 1
ATOM 731 O O . LEU A 1 94 ? 5.125 1.224 9.367 1.00 88.56 94 LEU A O 1
ATOM 735 N N . TRP A 1 95 ? 5.790 1.040 11.491 1.00 89.88 95 TRP A N 1
ATOM 736 C CA . TRP A 1 95 ? 7.184 1.398 11.190 1.00 89.88 95 TRP A CA 1
ATOM 737 C C . TRP A 1 95 ? 7.858 0.371 10.275 1.00 89.88 95 TRP A C 1
ATOM 739 O O . TRP A 1 95 ? 8.574 0.746 9.346 1.00 89.88 95 TRP A O 1
ATOM 749 N N . LEU A 1 96 ? 7.607 -0.920 10.510 1.00 92.00 96 LEU A N 1
ATOM 750 C CA . LEU A 1 96 ? 8.091 -1.985 9.637 1.00 92.00 96 LEU A CA 1
ATOM 751 C C . LEU A 1 96 ? 7.478 -1.878 8.233 1.00 92.00 96 LEU A C 1
ATOM 753 O O . LEU A 1 96 ? 8.208 -2.001 7.251 1.00 92.00 96 LEU A O 1
ATOM 757 N N . ALA A 1 97 ? 6.175 -1.604 8.130 1.00 91.56 97 ALA A N 1
ATOM 758 C CA . ALA A 1 97 ? 5.512 -1.352 6.851 1.00 91.56 97 ALA A CA 1
ATOM 759 C C . ALA A 1 97 ? 6.169 -0.180 6.102 1.00 91.56 97 ALA A C 1
ATOM 761 O O . ALA A 1 97 ? 6.536 -0.337 4.936 1.00 91.56 97 ALA A O 1
ATOM 762 N N . GLY A 1 98 ? 6.462 0.922 6.801 1.00 94.06 98 GLY A N 1
ATOM 763 C CA . GLY A 1 98 ? 7.189 2.062 6.242 1.00 94.06 98 GLY A CA 1
ATOM 764 C C . GLY A 1 98 ? 8.574 1.675 5.717 1.00 94.06 98 GLY A C 1
ATOM 765 O O . GLY A 1 98 ? 8.924 1.995 4.581 1.00 94.06 98 GLY A O 1
ATOM 766 N N . ALA A 1 99 ? 9.354 0.916 6.491 1.00 95.56 99 ALA A N 1
ATOM 767 C CA . ALA A 1 99 ? 10.665 0.430 6.053 1.00 95.56 99 ALA A CA 1
ATOM 768 C C . ALA A 1 99 ? 10.570 -0.462 4.799 1.00 95.56 99 ALA A C 1
ATOM 770 O O . ALA A 1 99 ? 11.388 -0.340 3.883 1.00 95.56 99 ALA A O 1
ATOM 771 N N . VAL A 1 100 ? 9.548 -1.320 4.721 1.00 95.25 100 VAL A N 1
ATOM 772 C CA . VAL A 1 100 ? 9.273 -2.143 3.534 1.00 95.25 100 VAL A CA 1
ATOM 773 C C . VAL A 1 100 ? 8.900 -1.268 2.336 1.00 95.25 100 VAL A C 1
ATOM 775 O O . VAL A 1 100 ? 9.435 -1.477 1.247 1.00 95.25 100 VAL A O 1
ATOM 778 N N . ASN A 1 101 ? 8.039 -0.264 2.515 1.00 96.69 101 ASN A N 1
ATOM 779 C CA . ASN A 1 101 ? 7.668 0.677 1.458 1.00 96.69 101 ASN A CA 1
ATOM 780 C C . ASN A 1 101 ? 8.884 1.467 0.945 1.00 96.69 101 ASN A C 1
ATOM 782 O O . ASN A 1 101 ? 9.060 1.585 -0.269 1.00 96.69 101 ASN A O 1
ATOM 786 N N . LEU A 1 102 ? 9.783 1.907 1.831 1.00 97.31 102 LEU A N 1
ATOM 787 C CA . LEU A 1 102 ? 11.047 2.545 1.449 1.00 97.31 102 LEU A CA 1
ATOM 788 C C . LEU A 1 102 ? 11.930 1.611 0.608 1.00 97.31 102 LEU A C 1
ATOM 790 O O . LEU A 1 102 ? 12.424 2.002 -0.453 1.00 97.31 102 LEU A O 1
ATOM 794 N N . ALA A 1 103 ? 12.109 0.364 1.053 1.00 97.50 103 ALA A N 1
ATOM 795 C CA . ALA A 1 103 ? 12.905 -0.623 0.330 1.00 97.50 103 ALA A CA 1
ATOM 796 C C . ALA A 1 103 ? 12.310 -0.928 -1.053 1.00 97.50 103 ALA A C 1
ATOM 798 O O . ALA A 1 103 ? 13.035 -0.979 -2.047 1.00 97.50 103 ALA A O 1
ATOM 799 N N . LEU A 1 104 ? 10.985 -1.079 -1.142 1.00 97.44 104 LEU A N 1
ATOM 800 C CA . LEU A 1 104 ? 10.283 -1.285 -2.407 1.00 97.44 104 LEU A CA 1
ATOM 801 C C . LEU A 1 104 ? 10.438 -0.084 -3.341 1.00 97.44 104 LEU A C 1
ATOM 803 O O . LEU A 1 104 ? 10.729 -0.281 -4.520 1.00 97.44 104 LEU A O 1
ATOM 807 N N . ALA A 1 105 ? 10.301 1.141 -2.829 1.00 97.88 105 ALA A N 1
ATOM 808 C CA . ALA A 1 105 ? 10.486 2.355 -3.617 1.00 97.88 105 ALA A CA 1
ATOM 809 C C . ALA A 1 105 ? 11.889 2.410 -4.247 1.00 97.88 105 ALA A C 1
ATOM 811 O O . ALA A 1 105 ? 12.022 2.608 -5.458 1.00 97.88 105 ALA A O 1
ATOM 812 N N . ALA A 1 106 ? 12.930 2.132 -3.457 1.00 98.12 106 ALA A N 1
ATOM 813 C CA . ALA A 1 106 ? 14.308 2.070 -3.940 1.00 98.12 106 ALA A CA 1
ATOM 814 C C . ALA A 1 106 ? 14.521 0.940 -4.969 1.00 98.12 106 ALA A C 1
ATOM 816 O O . ALA A 1 106 ? 15.139 1.151 -6.017 1.00 98.12 106 ALA A O 1
ATOM 817 N N . CYS 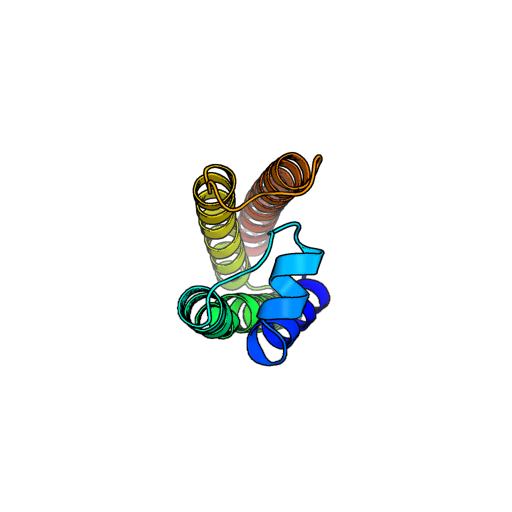A 1 107 ? 13.976 -0.253 -4.708 1.00 97.44 107 CYS A N 1
ATOM 818 C CA . CYS A 1 107 ? 14.039 -1.394 -5.622 1.00 97.44 107 CYS A CA 1
ATOM 819 C C . CYS A 1 107 ? 13.387 -1.093 -6.977 1.00 97.44 107 CYS A C 1
ATOM 821 O O . CYS A 1 107 ? 13.987 -1.364 -8.019 1.00 97.44 107 CYS A O 1
ATOM 823 N N . PHE A 1 108 ? 12.190 -0.506 -6.982 1.00 97.94 108 PHE A N 1
ATOM 824 C CA . PHE A 1 108 ? 11.497 -0.148 -8.216 1.00 97.94 108 PHE A CA 1
ATOM 825 C C . PHE A 1 108 ? 12.209 0.976 -8.971 1.00 97.94 108 PHE A C 1
ATOM 827 O O . PHE A 1 108 ? 12.374 0.861 -10.184 1.00 97.94 108 PHE A O 1
ATOM 834 N N . GLY A 1 109 ? 12.738 1.991 -8.280 1.00 97.38 109 GLY A N 1
ATOM 835 C CA . GLY A 1 109 ? 13.582 3.012 -8.912 1.00 97.38 109 GLY A CA 1
ATOM 836 C C . GLY A 1 109 ? 14.806 2.396 -9.601 1.00 97.38 109 GLY A C 1
ATOM 837 O O . GLY A 1 109 ? 15.109 2.701 -10.755 1.00 97.38 109 GLY A O 1
ATOM 838 N N . ARG A 1 110 ? 15.461 1.425 -8.951 1.00 97.19 110 ARG A N 1
ATOM 839 C CA . ARG A 1 110 ? 16.582 0.686 -9.551 1.00 97.19 110 ARG A CA 1
ATOM 840 C C . ARG A 1 110 ? 16.158 -0.141 -10.768 1.00 97.19 110 ARG A C 1
ATOM 842 O O . ARG A 1 110 ? 16.890 -0.171 -11.758 1.00 97.19 110 ARG A O 1
ATOM 849 N N . LEU A 1 111 ? 15.007 -0.814 -10.718 1.00 96.31 111 LEU A N 1
ATOM 850 C CA . LEU A 1 111 ? 14.465 -1.554 -11.865 1.00 96.31 111 LEU A CA 1
ATOM 851 C C . LEU A 1 111 ? 14.135 -0.626 -13.035 1.00 96.31 111 LEU A C 1
ATOM 853 O O . LEU A 1 111 ? 14.428 -0.978 -14.178 1.00 96.31 111 LEU A O 1
ATOM 857 N N . ALA A 1 112 ? 13.601 0.564 -12.759 1.00 96.31 112 ALA A N 1
ATOM 858 C CA . ALA A 1 112 ? 13.313 1.569 -13.771 1.00 96.31 112 ALA A CA 1
ATOM 859 C C . ALA A 1 112 ? 14.585 1.988 -14.521 1.00 96.31 112 ALA A C 1
ATOM 861 O O . ALA A 1 112 ? 14.627 1.918 -15.749 1.00 96.31 112 ALA A O 1
ATOM 862 N N . ILE A 1 113 ? 15.648 2.325 -13.779 1.00 96.00 113 ILE A N 1
ATOM 863 C CA . ILE A 1 113 ? 16.951 2.712 -14.341 1.00 96.00 113 ILE A CA 1
ATOM 864 C C . ILE A 1 113 ? 17.536 1.580 -15.197 1.00 96.00 113 ILE A C 1
ATOM 866 O O . ILE A 1 113 ? 17.951 1.809 -16.330 1.00 96.00 113 ILE A O 1
ATOM 870 N N . ARG A 1 114 ? 17.533 0.336 -14.696 1.00 93.56 114 ARG A N 1
ATOM 871 C CA . ARG A 1 114 ? 18.090 -0.815 -15.435 1.00 93.56 114 ARG A CA 1
ATOM 872 C C . ARG A 1 114 ? 17.302 -1.164 -16.692 1.00 93.56 114 ARG A C 1
ATOM 874 O O . ARG A 1 114 ? 17.898 -1.629 -17.656 1.00 93.56 114 ARG A O 1
ATOM 881 N N . SER A 1 115 ? 15.985 -0.986 -16.662 1.00 88.38 115 SER A N 1
ATOM 882 C CA . SER A 1 115 ? 15.115 -1.315 -17.794 1.00 88.38 115 SER A CA 1
ATOM 883 C C . SER A 1 115 ? 15.177 -0.257 -18.896 1.00 88.38 115 SER A C 1
ATOM 885 O O . SER A 1 115 ? 14.839 -0.570 -20.026 1.00 88.38 115 SER A O 1
ATOM 887 N N . GLY A 1 116 ? 15.571 0.983 -18.577 1.00 79.25 116 GLY A N 1
ATOM 888 C CA . GLY A 1 116 ? 15.739 2.062 -19.560 1.00 79.25 116 GLY A CA 1
ATOM 889 C C . GLY A 1 116 ? 17.128 2.115 -20.198 1.00 79.25 116 GLY A C 1
ATOM 890 O O . GLY A 1 116 ? 17.313 2.812 -21.186 1.00 79.25 116 GLY A O 1
ATOM 891 N N . ALA A 1 117 ? 18.098 1.391 -19.635 1.00 69.81 117 ALA A N 1
ATOM 892 C CA . ALA A 1 117 ? 19.437 1.221 -20.201 1.00 69.81 117 ALA A CA 1
ATOM 893 C C . ALA A 1 117 ? 19.535 0.050 -21.205 1.00 69.81 117 ALA A C 1
ATOM 895 O O . ALA A 1 117 ? 20.627 -0.235 -21.692 1.00 69.81 117 ALA A O 1
ATOM 896 N N . ARG A 1 118 ? 18.427 -0.660 -21.453 1.00 57.84 118 ARG A N 1
ATOM 897 C CA . ARG A 1 118 ? 18.287 -1.720 -22.462 1.00 57.84 118 ARG A CA 1
ATOM 898 C C . ARG A 1 118 ? 17.479 -1.193 -23.635 1.00 57.84 118 ARG A C 1
ATOM 900 O O . ARG A 1 118 ? 17.770 -1.643 -24.759 1.00 57.84 118 ARG A O 1
#

Secondary structure (DSSP, 8-state):
-HHHHHHHHHHHHH-HHHHHHHHTB-S--HHHHHHHHHTHHHHHHHHHHHHHHHHH--HHHHHHHHHHHHHHHHHHHHHHT-TTB-STTHHHHHHHHHHHHHHHHHHHHHHHHHHH--

pLDDT: mean 93.41, std 6.38, range [57.84, 98.62]